Protein AF-A0A967L3C3-F1 (afdb_monomer)

pLDDT: mean 88.78, std 14.0, range [48.53, 98.75]

Mean predicted aligned error: 6.78 Å

Foldseek 3Di:
DVVLLVQLLVVLVVCCVPDPAQQAWDADPVGIGHHAEEEFEDDDNSSLSNLLNSVVSHHAYEYEDAAPVCQVSSVVSVHHYDYDPDDNVQQADPVRDGDDHDPVVD

Secondary structure (DSSP, 8-state):
-HHHHHHHHHHHHHHHHH-SS-SS-EEETTEEEPPPEEEEE--SHHHHHHHHHHHHTT-EEEEE-S-TTHHHHHHHTTPEE---S--HHHHB-TTSPBPPPPGGG-

Structure (mmCIF, N/CA/C/O backbone):
data_AF-A0A967L3C3-F1
#
_entry.id   AF-A0A967L3C3-F1
#
loop_
_atom_site.group_PDB
_atom_site.id
_atom_site.type_symbol
_atom_site.label_atom_id
_atom_site.label_alt_id
_atom_site.label_comp_id
_atom_site.label_asym_id
_atom_site.label_entity_id
_atom_site.label_seq_id
_atom_site.pdbx_PDB_ins_code
_atom_site.Cartn_x
_atom_site.Cartn_y
_atom_site.Cartn_z
_atom_site.occupancy
_atom_site.B_iso_or_equiv
_atom_site.auth_seq_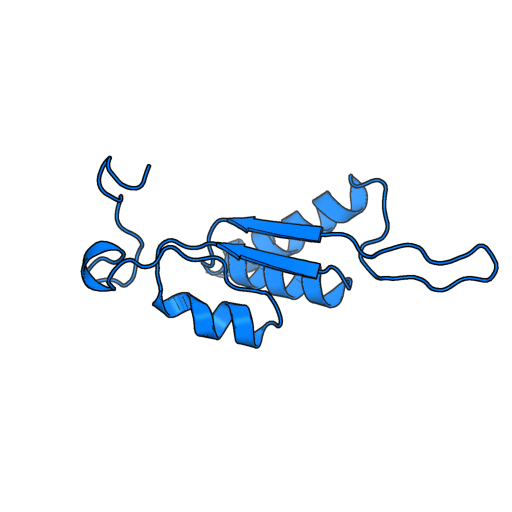id
_atom_site.auth_comp_id
_atom_site.auth_asym_id
_atom_site.auth_atom_id
_atom_site.pdbx_PDB_model_num
ATOM 1 N N . SER A 1 1 ? -0.003 -9.440 15.939 1.00 72.81 1 SER A N 1
ATOM 2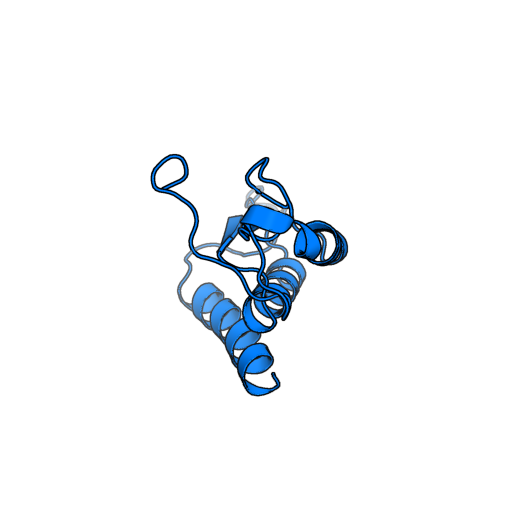 C CA . SER A 1 1 ? 0.426 -8.302 15.093 1.00 72.81 1 SER A CA 1
ATOM 3 C C . SER A 1 1 ? 1.571 -8.665 14.144 1.00 72.81 1 SER A C 1
ATOM 5 O O . SER A 1 1 ? 1.446 -8.375 12.965 1.00 72.81 1 SER A O 1
ATOM 7 N N . SER A 1 2 ? 2.639 -9.343 14.586 1.00 88.75 2 SER A N 1
ATOM 8 C CA . SER A 1 2 ? 3.802 -9.724 13.749 1.00 88.75 2 SER A CA 1
ATOM 9 C C . SER A 1 2 ? 3.454 -10.421 12.421 1.00 88.75 2 SER A C 1
ATOM 11 O O . SER A 1 2 ? 3.928 -10.014 11.362 1.00 88.75 2 SER A O 1
ATOM 13 N N . MET A 1 3 ? 2.574 -11.426 12.451 1.00 97.75 3 MET A N 1
ATOM 14 C CA . MET A 1 3 ? 2.145 -12.138 11.237 1.00 97.75 3 MET A CA 1
ATOM 15 C C . MET A 1 3 ? 1.330 -11.258 10.283 1.00 97.75 3 MET A C 1
ATOM 17 O O . MET A 1 3 ? 1.427 -11.424 9.071 1.00 97.75 3 MET A O 1
ATOM 21 N N . ALA A 1 4 ? 0.574 -10.289 10.809 1.00 97.50 4 ALA A N 1
ATOM 22 C CA . ALA A 1 4 ? -0.193 -9.349 9.995 1.00 97.50 4 ALA A CA 1
ATOM 23 C C . ALA A 1 4 ? 0.742 -8.426 9.198 1.00 97.50 4 ALA A C 1
ATOM 25 O O . ALA A 1 4 ? 0.521 -8.203 8.011 1.00 97.50 4 ALA A O 1
ATOM 26 N N . THR A 1 5 ? 1.836 -7.967 9.813 1.00 97.56 5 THR A N 1
ATOM 27 C CA . THR A 1 5 ? 2.892 -7.220 9.115 1.00 97.56 5 THR A CA 1
ATOM 28 C C . THR A 1 5 ? 3.491 -8.054 7.976 1.00 97.56 5 THR A C 1
ATOM 30 O O . THR A 1 5 ? 3.583 -7.586 6.842 1.00 97.56 5 THR A O 1
ATOM 33 N N . VAL A 1 6 ? 3.850 -9.317 8.232 1.00 98.25 6 VAL A N 1
ATOM 34 C CA . VAL A 1 6 ? 4.392 -10.202 7.183 1.00 98.25 6 VAL A CA 1
ATOM 35 C C . VAL A 1 6 ? 3.382 -10.396 6.049 1.00 98.25 6 VAL A C 1
ATOM 37 O O . VAL A 1 6 ? 3.754 -10.295 4.879 1.00 98.25 6 VAL A O 1
ATOM 40 N N . ALA A 1 7 ? 2.109 -10.617 6.383 1.00 98.38 7 ALA A N 1
ATOM 41 C CA . AL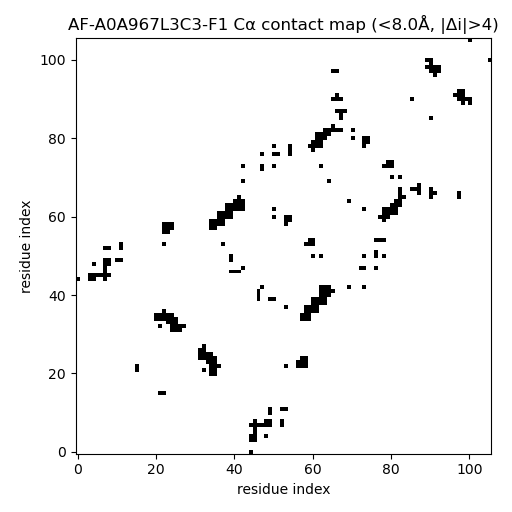A A 1 7 ? 1.040 -10.797 5.408 1.00 98.38 7 ALA A CA 1
ATOM 42 C C . ALA A 1 7 ? 0.853 -9.557 4.521 1.00 98.38 7 ALA A C 1
ATOM 44 O O . ALA A 1 7 ? 0.845 -9.690 3.300 1.00 98.38 7 ALA A O 1
ATOM 45 N N . GLY A 1 8 ? 0.787 -8.356 5.108 1.00 98.50 8 GLY A N 1
ATOM 46 C CA . GLY A 1 8 ? 0.644 -7.101 4.363 1.00 98.50 8 GLY A CA 1
ATOM 47 C C . GLY A 1 8 ? 1.798 -6.850 3.391 1.00 98.50 8 GLY A C 1
ATOM 48 O O . GLY A 1 8 ? 1.579 -6.533 2.223 1.00 98.50 8 GLY A O 1
ATOM 49 N N . TYR A 1 9 ? 3.035 -7.076 3.841 1.00 98.69 9 TYR A N 1
ATOM 50 C CA . TYR A 1 9 ? 4.217 -6.988 2.979 1.00 98.69 9 TYR A CA 1
ATOM 51 C C . TYR A 1 9 ? 4.170 -8.012 1.837 1.00 98.69 9 TYR A C 1
ATOM 53 O O . TYR A 1 9 ? 4.340 -7.665 0.665 1.00 98.69 9 TYR A O 1
ATOM 61 N N . LYS A 1 10 ? 3.912 -9.285 2.163 1.00 98.62 10 LYS A N 1
ATOM 62 C CA . LYS A 1 10 ? 3.920 -10.368 1.176 1.00 98.62 10 LYS A CA 1
ATOM 63 C C . LYS A 1 10 ? 2.794 -10.222 0.153 1.00 98.62 10 LYS A C 1
ATOM 65 O O . LYS A 1 10 ? 3.029 -10.517 -1.016 1.00 98.62 10 LYS A O 1
ATOM 70 N N . ALA A 1 11 ? 1.621 -9.738 0.562 1.00 98.56 11 ALA A N 1
ATOM 71 C CA . ALA A 1 11 ? 0.489 -9.487 -0.326 1.00 98.56 11 ALA A CA 1
ATOM 72 C C . ALA A 1 11 ? 0.868 -8.533 -1.468 1.00 98.56 11 ALA A C 1
ATOM 74 O O . ALA A 1 11 ? 0.609 -8.832 -2.632 1.00 98.56 11 ALA A O 1
ATOM 75 N N . VAL A 1 12 ? 1.567 -7.437 -1.157 1.00 98.62 12 VAL A N 1
ATOM 76 C CA . VAL A 1 12 ? 2.012 -6.472 -2.173 1.00 98.62 12 VAL A CA 1
ATOM 77 C C . VAL A 1 12 ? 3.048 -7.075 -3.117 1.00 98.62 12 VAL A C 1
ATOM 79 O O . VAL A 1 12 ? 2.984 -6.833 -4.318 1.00 98.62 12 VAL A O 1
ATOM 82 N N . LEU A 1 13 ? 3.977 -7.895 -2.618 1.00 98.38 13 LEU A N 1
ATOM 83 C CA . LEU A 1 13 ? 4.948 -8.568 -3.486 1.00 98.38 13 LEU A CA 1
ATOM 84 C C . LEU A 1 13 ? 4.292 -9.572 -4.436 1.00 98.38 13 LEU A C 1
ATOM 86 O O . LEU A 1 13 ? 4.688 -9.675 -5.595 1.00 98.38 13 LEU A O 1
ATOM 90 N N . LEU A 1 14 ? 3.298 -10.320 -3.953 1.00 98.50 14 LEU A N 1
ATOM 91 C CA . LEU A 1 14 ? 2.529 -11.230 -4.799 1.00 98.50 14 LEU A CA 1
ATOM 92 C C . LEU A 1 14 ? 1.748 -10.451 -5.860 1.00 98.50 14 LEU A C 1
ATOM 94 O O . LEU A 1 14 ? 1.773 -10.837 -7.027 1.00 98.50 14 LEU A O 1
ATOM 98 N N . ALA A 1 15 ? 1.137 -9.324 -5.480 1.00 98.06 15 ALA A N 1
ATOM 99 C CA . ALA A 1 15 ? 0.480 -8.427 -6.422 1.00 98.06 15 ALA A CA 1
ATOM 100 C C . ALA A 1 15 ? 1.467 -7.894 -7.470 1.00 98.06 15 ALA A C 1
ATOM 102 O O . ALA A 1 15 ? 1.170 -7.953 -8.656 1.00 98.06 15 ALA A O 1
ATOM 103 N N . ALA A 1 16 ? 2.662 -7.455 -7.068 1.00 97.25 16 ALA A N 1
ATOM 104 C CA . ALA A 1 16 ? 3.693 -6.977 -7.990 1.00 97.25 16 ALA A CA 1
ATOM 105 C C . ALA A 1 16 ? 4.172 -8.055 -8.972 1.00 97.25 16 ALA A C 1
ATOM 107 O O . ALA A 1 16 ? 4.467 -7.740 -10.119 1.00 97.25 16 ALA A O 1
ATOM 108 N N . ASN A 1 17 ? 4.213 -9.320 -8.547 1.00 97.31 17 ASN A N 1
ATOM 109 C CA . ASN A 1 17 ? 4.584 -10.435 -9.417 1.00 97.31 17 ASN A CA 1
ATOM 110 C C . ASN A 1 17 ? 3.463 -10.839 -10.392 1.00 97.31 17 ASN A C 1
ATOM 112 O O . ASN A 1 17 ? 3.744 -11.338 -11.476 1.00 97.31 17 ASN A O 1
ATOM 116 N N . ALA A 1 18 ? 2.199 -10.663 -10.000 1.00 97.62 18 ALA A N 1
ATOM 117 C CA . ALA A 1 18 ? 1.041 -11.018 -10.823 1.00 97.62 18 ALA A CA 1
ATOM 118 C C . ALA A 1 18 ? 0.557 -9.868 -11.727 1.00 97.62 18 ALA A C 1
ATOM 120 O O . ALA A 1 18 ? -0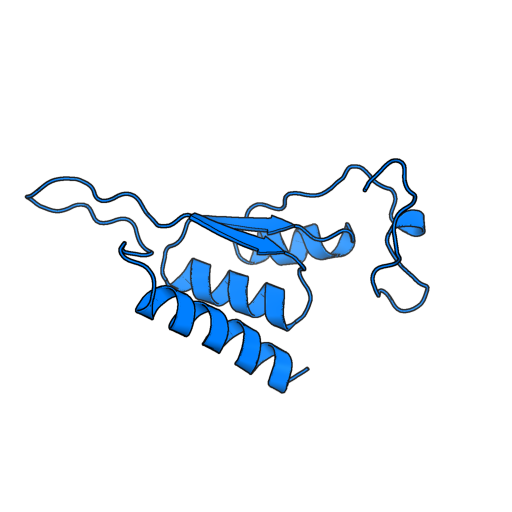.129 -10.102 -12.721 1.00 97.62 18 ALA A O 1
ATOM 121 N N . PHE A 1 19 ? 0.869 -8.619 -11.378 1.00 95.94 19 PHE A N 1
ATOM 122 C CA . PHE A 1 19 ? 0.403 -7.439 -12.092 1.00 95.94 19 PHE A CA 1
ATOM 123 C C . PHE A 1 19 ? 1.271 -7.136 -13.319 1.00 95.94 19 PHE A C 1
ATOM 125 O O . PHE A 1 19 ? 2.492 -7.226 -13.286 1.00 95.94 19 PHE A O 1
ATOM 132 N N . HIS A 1 20 ? 0.633 -6.735 -14.416 1.00 93.06 20 HIS A N 1
ATOM 133 C CA . HIS A 1 20 ? 1.274 -6.583 -15.729 1.00 93.06 20 HIS A CA 1
ATOM 134 C C . HIS A 1 20 ? 1.863 -5.183 -15.981 1.00 93.06 20 HIS A C 1
ATOM 136 O O . HIS A 1 20 ? 2.259 -4.872 -17.104 1.00 93.06 20 HIS A O 1
ATOM 142 N N . LYS A 1 21 ? 1.883 -4.308 -14.970 1.00 92.50 21 LYS A N 1
ATOM 143 C CA . LYS A 1 21 ? 2.459 -2.958 -15.058 1.00 92.50 21 LYS A CA 1
ATOM 144 C C . LYS A 1 21 ? 3.435 -2.721 -13.918 1.00 92.50 21 LYS A C 1
ATOM 146 O O . LYS A 1 21 ? 3.338 -3.330 -12.855 1.00 92.50 21 LYS A O 1
ATOM 151 N N . PHE A 1 22 ? 4.338 -1.773 -14.134 1.00 95.94 22 PHE A N 1
ATOM 152 C CA . PHE A 1 22 ? 5.232 -1.292 -13.094 1.00 95.94 22 PHE A CA 1
ATOM 153 C C . PHE A 1 22 ? 4.462 -0.538 -12.007 1.00 95.94 22 PHE A C 1
ATOM 155 O O . PHE A 1 22 ? 3.493 0.169 -12.278 1.00 95.94 22 PHE A O 1
ATOM 162 N N . PHE A 1 23 ? 4.914 -0.696 -10.766 1.00 97.88 23 PHE A N 1
ATOM 163 C CA . PHE A 1 23 ? 4.408 0.077 -9.638 1.00 97.88 23 PHE A CA 1
ATOM 164 C C . PHE A 1 23 ? 4.831 1.549 -9.699 1.00 97.88 23 PHE A C 1
ATOM 166 O O . PHE A 1 23 ? 3.943 2.396 -9.587 1.00 97.88 23 PHE A O 1
ATOM 173 N N . PRO A 1 24 ? 6.120 1.883 -9.907 1.00 98.06 24 PRO A N 1
ATOM 174 C CA . PRO A 1 24 ? 6.539 3.272 -9.989 1.00 98.06 24 PRO A CA 1
ATOM 175 C C . PRO A 1 24 ? 6.223 3.873 -11.358 1.00 98.06 24 PRO A C 1
ATOM 177 O O . PRO A 1 24 ? 6.048 3.172 -12.356 1.00 98.06 24 PRO A O 1
ATOM 180 N N . MET A 1 25 ? 6.222 5.202 -11.404 1.00 97.06 25 MET A N 1
ATOM 181 C CA . MET A 1 25 ? 6.286 5.930 -12.664 1.00 97.06 25 MET A CA 1
ATOM 182 C C . MET A 1 25 ? 7.675 5.754 -13.280 1.00 97.06 25 MET A C 1
ATOM 184 O O . MET A 1 25 ? 8.682 5.953 -12.601 1.00 97.06 25 MET A O 1
ATOM 188 N N . PHE A 1 26 ? 7.725 5.466 -14.578 1.00 96.00 26 PHE A N 1
ATOM 189 C CA . PHE A 1 26 ? 8.966 5.508 -15.344 1.00 96.00 26 PHE A CA 1
ATOM 190 C C . PHE A 1 26 ? 8.867 6.533 -16.465 1.00 96.00 26 PHE A C 1
ATOM 192 O O . PHE A 1 26 ? 7.942 6.504 -17.274 1.00 96.00 26 PHE A O 1
ATOM 199 N N . MET A 1 27 ? 9.856 7.419 -16.536 1.00 96.56 27 MET A N 1
ATOM 200 C CA . MET A 1 27 ? 10.094 8.266 -17.700 1.00 96.56 27 MET A CA 1
ATOM 201 C C . MET A 1 27 ? 11.264 7.664 -18.468 1.00 96.56 27 MET A C 1
ATOM 203 O O . MET A 1 27 ? 12.382 7.605 -17.960 1.00 96.56 27 MET A O 1
ATOM 207 N N . THR A 1 28 ? 10.991 7.160 -19.668 1.00 95.00 28 THR A N 1
ATOM 208 C CA . THR A 1 28 ? 11.982 6.479 -20.510 1.00 95.00 28 THR A CA 1
ATOM 209 C C . THR A 1 28 ? 12.077 7.155 -21.873 1.00 95.00 28 THR A C 1
ATOM 211 O O . THR A 1 28 ? 11.212 7.952 -22.238 1.00 95.00 28 TH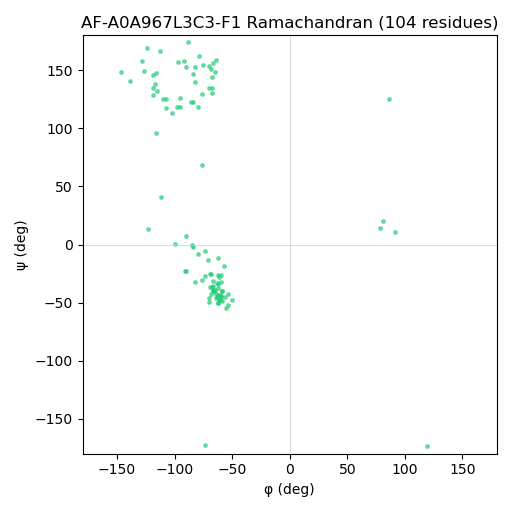R A O 1
ATOM 214 N N . ALA A 1 29 ? 13.084 6.788 -22.668 1.00 96.56 29 ALA A N 1
ATOM 215 C CA . ALA A 1 29 ? 13.189 7.237 -24.058 1.00 96.56 29 ALA A CA 1
ATOM 216 C C . ALA A 1 29 ? 11.985 6.809 -24.926 1.00 96.56 29 ALA A C 1
ATOM 218 O O . ALA A 1 29 ? 11.663 7.486 -25.895 1.00 96.56 29 ALA A O 1
ATOM 219 N N . ALA A 1 30 ? 11.302 5.716 -24.566 1.00 94.12 30 ALA A N 1
ATOM 220 C CA . ALA A 1 30 ? 10.120 5.218 -25.271 1.00 94.12 30 ALA A CA 1
ATOM 221 C C . ALA A 1 30 ? 8.806 5.890 -24.817 1.00 94.12 30 ALA A C 1
ATOM 223 O O . ALA A 1 30 ? 7.739 5.556 -25.327 1.00 94.12 30 ALA A O 1
ATOM 224 N N . GLY A 1 31 ? 8.872 6.820 -23.859 1.00 95.31 31 GLY A N 1
ATOM 225 C CA . GLY A 1 31 ? 7.720 7.520 -23.298 1.00 95.31 31 GLY A CA 1
ATOM 226 C C . GLY A 1 31 ? 7.546 7.300 -21.795 1.00 95.31 31 GLY A C 1
ATOM 227 O O . GLY A 1 31 ? 8.393 6.709 -21.111 1.00 95.31 31 GLY A O 1
ATOM 228 N N . THR A 1 32 ? 6.431 7.814 -21.278 1.00 96.25 32 THR A N 1
ATOM 229 C CA . THR A 1 32 ? 6.080 7.758 -19.856 1.00 96.25 32 THR A CA 1
ATOM 230 C C . THR A 1 32 ? 5.168 6.573 -19.570 1.00 96.25 32 THR A C 1
ATOM 232 O O . THR A 1 32 ? 4.096 6.443 -20.157 1.00 96.25 32 THR A O 1
ATOM 235 N N . ILE A 1 33 ? 5.571 5.740 -18.614 1.00 95.62 33 ILE A N 1
ATOM 236 C CA . ILE A 1 33 ? 4.742 4.676 -18.056 1.00 95.62 33 ILE A CA 1
ATOM 237 C C . ILE A 1 33 ? 4.127 5.208 -16.755 1.00 95.62 33 ILE A C 1
ATOM 239 O O . ILE A 1 33 ? 4.877 5.554 -15.834 1.00 95.62 33 ILE A O 1
ATOM 243 N N . PRO A 1 34 ? 2.788 5.302 -16.655 1.00 95.88 34 PRO A N 1
ATOM 244 C CA . PRO A 1 34 ? 2.138 5.771 -15.439 1.00 95.88 34 PRO A CA 1
ATOM 245 C C . PRO A 1 34 ? 2.315 4.759 -14.293 1.00 95.88 34 PRO A C 1
ATOM 247 O O . PRO A 1 34 ? 2.395 3.555 -14.554 1.00 95.88 34 PRO A O 1
ATOM 250 N N . PRO A 1 35 ? 2.332 5.223 -13.030 1.00 97.38 35 PRO A N 1
ATOM 251 C CA . PRO A 1 35 ? 2.445 4.344 -11.872 1.00 97.38 35 PRO A CA 1
ATOM 252 C C . PRO A 1 35 ? 1.199 3.465 -11.711 1.00 97.38 35 PRO A C 1
ATOM 254 O O . PRO A 1 35 ? 0.093 3.830 -12.130 1.00 97.38 35 PRO A O 1
ATOM 257 N N . ALA A 1 36 ? 1.356 2.330 -11.033 1.00 97.88 36 ALA A N 1
ATOM 258 C CA . ALA A 1 36 ? 0.218 1.529 -10.602 1.00 97.88 36 ALA A CA 1
ATOM 259 C C . ALA A 1 36 ? -0.634 2.300 -9.582 1.00 97.88 36 ALA A C 1
ATOM 261 O O . ALA A 1 36 ? -0.123 3.089 -8.782 1.00 97.88 36 ALA A O 1
ATOM 262 N N . ARG A 1 37 ? -1.941 2.030 -9.589 1.00 97.44 37 ARG A N 1
ATOM 263 C CA . ARG A 1 37 ? -2.881 2.502 -8.568 1.00 97.44 37 ARG A CA 1
ATOM 264 C C . ARG A 1 37 ? -3.287 1.320 -7.699 1.00 97.44 37 ARG A C 1
ATOM 266 O O . ARG A 1 37 ? -3.755 0.319 -8.234 1.00 97.44 37 ARG A O 1
ATOM 273 N N . ALA A 1 38 ? -3.111 1.438 -6.390 1.00 97.44 38 ALA A N 1
ATOM 274 C CA . ALA A 1 38 ? -3.497 0.416 -5.426 1.00 97.44 38 ALA A CA 1
ATOM 275 C C . ALA A 1 38 ? -4.544 0.973 -4.460 1.00 97.44 38 ALA A C 1
ATOM 277 O O . ALA A 1 38 ? -4.379 2.076 -3.941 1.00 97.44 38 ALA A O 1
ATOM 278 N N . LEU A 1 39 ? -5.595 0.194 -4.213 1.00 97.44 39 LEU A N 1
ATOM 279 C CA . LEU A 1 39 ? -6.590 0.455 -3.179 1.00 97.44 39 LEU A CA 1
ATOM 280 C C . LEU A 1 39 ? -6.422 -0.590 -2.074 1.00 97.44 39 LEU A C 1
ATOM 282 O O . LEU A 1 39 ? -6.439 -1.788 -2.356 1.00 97.44 39 LEU A O 1
ATOM 286 N N . VAL A 1 40 ? -6.252 -0.141 -0.834 1.00 97.81 40 VAL A N 1
ATOM 287 C CA . VAL A 1 40 ? -6.180 -1.010 0.347 1.00 97.81 40 VAL A CA 1
ATOM 288 C C . VAL A 1 40 ? -7.466 -0.860 1.150 1.00 97.81 40 VAL A C 1
ATOM 290 O O . VAL A 1 40 ? -7.773 0.227 1.629 1.00 97.81 40 VAL A O 1
ATOM 293 N N . LEU A 1 41 ? -8.221 -1.949 1.287 1.00 96.19 41 LEU A N 1
ATOM 294 C CA . LEU A 1 41 ? -9.441 -1.996 2.091 1.00 96.19 41 LEU A CA 1
ATOM 295 C C . LEU A 1 41 ? -9.102 -2.535 3.487 1.00 96.19 41 LEU A C 1
ATOM 297 O O . LEU A 1 41 ? -8.634 -3.666 3.622 1.00 96.19 41 LEU A O 1
ATOM 301 N N . GLY A 1 42 ? -9.324 -1.713 4.506 1.00 94.19 42 GLY A N 1
ATOM 302 C CA . GLY A 1 42 ? -8.907 -1.929 5.886 1.00 94.19 42 GLY A CA 1
ATOM 303 C C . GLY A 1 42 ? -7.480 -1.436 6.155 1.00 94.19 42 GLY A C 1
ATOM 304 O O . GLY A 1 42 ? -6.515 -1.875 5.531 1.00 94.19 42 GLY A O 1
ATOM 305 N N . ALA A 1 43 ? -7.328 -0.574 7.157 1.00 95.25 43 ALA A N 1
ATOM 306 C CA . ALA A 1 43 ? -6.077 0.020 7.627 1.00 95.25 43 ALA A CA 1
ATOM 307 C C . ALA A 1 43 ? -5.690 -0.494 9.031 1.00 95.25 43 ALA A C 1
ATOM 309 O O . ALA A 1 43 ? -5.210 0.239 9.891 1.00 95.25 43 ALA A O 1
ATOM 310 N N . GLY A 1 44 ? -5.878 -1.795 9.274 1.00 94.31 44 GLY A N 1
ATOM 311 C CA . GLY A 1 44 ? -5.242 -2.498 10.396 1.00 94.31 44 GLY A CA 1
ATOM 312 C C . GLY A 1 44 ? -3.742 -2.739 10.156 1.00 94.31 44 GLY A C 1
ATOM 313 O O . GLY A 1 44 ? -3.181 -2.309 9.152 1.00 94.31 44 GLY A O 1
ATOM 314 N N . VAL A 1 45 ? -3.072 -3.504 11.028 1.00 97.06 45 VAL A N 1
ATOM 315 C CA . VAL A 1 45 ? -1.610 -3.755 10.939 1.00 97.06 45 VAL A CA 1
ATOM 316 C C . VAL A 1 45 ? -1.170 -4.290 9.565 1.00 97.06 45 VAL A C 1
ATOM 318 O O . VAL A 1 45 ? -0.157 -3.847 9.025 1.00 97.06 45 VAL A O 1
ATOM 321 N N . ALA A 1 46 ? -1.929 -5.224 8.980 1.00 98.12 46 ALA A N 1
ATOM 322 C CA . ALA A 1 46 ? -1.640 -5.740 7.640 1.00 98.12 46 ALA A CA 1
ATOM 323 C C . ALA A 1 46 ? -1.864 -4.682 6.550 1.00 98.12 46 ALA A C 1
ATOM 325 O O . ALA A 1 46 ? -1.029 -4.539 5.660 1.00 98.12 46 ALA A O 1
ATOM 326 N N . GLY A 1 47 ? -2.959 -3.923 6.646 1.00 98.00 47 GLY A N 1
ATOM 327 C CA . GLY A 1 47 ? -3.309 -2.862 5.704 1.00 98.00 47 GLY A CA 1
ATOM 328 C C . GLY A 1 47 ? -2.271 -1.746 5.678 1.00 98.00 47 GLY A C 1
ATOM 329 O O . GLY A 1 47 ? -1.731 -1.438 4.621 1.00 98.00 47 GLY A O 1
ATOM 330 N N . LEU A 1 48 ? -1.892 -1.216 6.844 1.00 98.06 48 LEU A N 1
ATOM 331 C CA . LEU A 1 48 ? -0.846 -0.193 6.961 1.00 98.06 48 LEU A CA 1
ATOM 332 C C . LEU A 1 48 ? 0.493 -0.678 6.397 1.00 98.06 48 LEU A C 1
ATOM 334 O O . LEU A 1 48 ? 1.175 0.056 5.681 1.00 98.06 48 LEU A O 1
ATOM 338 N N . GLN A 1 49 ? 0.854 -1.941 6.640 1.00 98.56 49 GLN A N 1
ATOM 339 C CA . GLN A 1 49 ? 2.077 -2.494 6.067 1.00 98.56 49 GLN A CA 1
ATOM 340 C C . GLN A 1 49 ? 1.990 -2.683 4.544 1.00 98.56 49 GLN A C 1
ATOM 342 O O . GLN A 1 49 ? 2.982 -2.459 3.839 1.00 98.56 49 GLN A O 1
ATOM 347 N N . ALA A 1 50 ? 0.825 -3.069 4.018 1.00 98.75 50 ALA A N 1
ATOM 348 C CA . ALA A 1 50 ? 0.581 -3.127 2.580 1.00 98.75 50 ALA A CA 1
ATOM 349 C C . ALA A 1 50 ? 0.680 -1.730 1.945 1.00 98.75 50 ALA A C 1
ATOM 351 O O . ALA A 1 50 ? 1.385 -1.562 0.950 1.00 98.75 50 ALA A O 1
ATOM 352 N N . ILE A 1 51 ? 0.080 -0.709 2.567 1.00 98.62 51 ILE A N 1
ATOM 353 C CA . ILE A 1 51 ? 0.182 0.692 2.138 1.00 98.62 51 ILE A CA 1
ATOM 354 C C . ILE A 1 51 ? 1.651 1.110 2.059 1.00 98.62 51 ILE A C 1
ATOM 356 O O . ILE A 1 51 ? 2.121 1.521 0.997 1.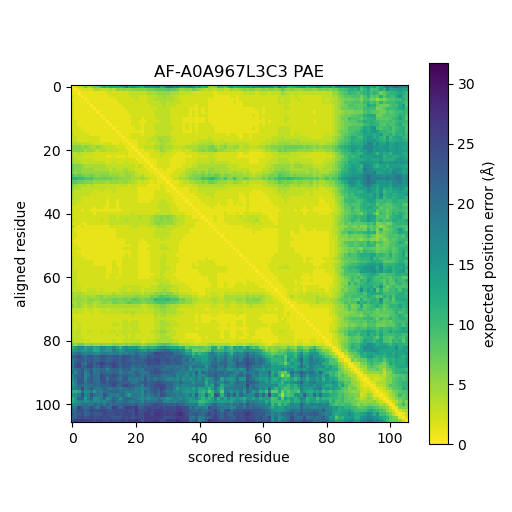00 98.62 51 ILE A O 1
ATOM 360 N N . ALA A 1 52 ? 2.404 0.929 3.146 1.00 98.50 52 ALA A N 1
ATOM 361 C CA . ALA A 1 52 ? 3.815 1.298 3.202 1.00 98.50 52 ALA A CA 1
ATOM 362 C C . ALA A 1 52 ? 4.649 0.581 2.125 1.00 98.50 52 ALA A C 1
ATOM 364 O O . ALA A 1 52 ? 5.525 1.180 1.500 1.00 98.50 52 ALA A O 1
ATOM 365 N N . THR A 1 53 ? 4.378 -0.703 1.880 1.00 98.75 53 THR A N 1
ATOM 366 C CA . THR A 1 53 ? 5.104 -1.498 0.879 1.00 98.75 53 THR A CA 1
ATOM 367 C C . THR A 1 53 ? 4.771 -1.045 -0.544 1.00 98.75 53 THR A C 1
ATOM 369 O O . THR A 1 53 ? 5.684 -0.818 -1.334 1.00 98.75 53 THR A O 1
ATOM 372 N N . ALA A 1 54 ? 3.493 -0.838 -0.868 1.00 98.50 54 ALA A N 1
ATOM 373 C CA . ALA A 1 54 ? 3.071 -0.372 -2.190 1.00 98.50 54 ALA A CA 1
ATOM 374 C C . ALA A 1 54 ? 3.586 1.047 -2.489 1.00 98.50 54 ALA A C 1
ATOM 376 O O . ALA A 1 54 ? 4.062 1.309 -3.596 1.00 98.50 54 ALA A O 1
ATOM 377 N N . LYS A 1 55 ? 3.585 1.936 -1.486 1.00 98.31 55 LYS A N 1
ATOM 378 C CA . LYS A 1 55 ? 4.177 3.278 -1.578 1.00 98.31 55 LYS A CA 1
ATOM 379 C C . LYS A 1 55 ? 5.680 3.237 -1.840 1.00 98.31 55 LYS A C 1
ATOM 381 O O . LYS A 1 55 ? 6.150 3.971 -2.703 1.00 98.31 55 LYS A O 1
ATOM 386 N N . ARG A 1 56 ? 6.431 2.362 -1.157 1.00 98.44 56 ARG A N 1
ATOM 387 C CA . ARG A 1 56 ? 7.877 2.170 -1.401 1.00 98.44 56 ARG A CA 1
ATOM 388 C C . ARG A 1 56 ? 8.175 1.645 -2.803 1.00 98.44 56 ARG A C 1
ATOM 390 O O . ARG A 1 56 ? 9.189 2.016 -3.379 1.00 98.44 56 ARG A O 1
ATOM 397 N N . LEU A 1 57 ? 7.289 0.820 -3.358 1.00 98.06 57 LEU A N 1
ATOM 398 C CA . LEU A 1 57 ? 7.376 0.387 -4.754 1.00 98.06 57 LEU A CA 1
ATOM 399 C C . LEU A 1 57 ? 6.988 1.491 -5.754 1.00 98.06 57 LEU A C 1
ATOM 401 O O . LEU A 1 57 ? 7.141 1.289 -6.951 1.00 98.06 57 LEU A O 1
ATOM 405 N N . GLY A 1 58 ? 6.509 2.652 -5.297 1.00 98.00 58 GLY A N 1
ATOM 406 C CA . GLY A 1 58 ? 6.204 3.813 -6.136 1.00 98.00 58 GLY A CA 1
ATOM 407 C C . GLY A 1 58 ? 4.770 3.879 -6.662 1.00 98.00 58 GLY A C 1
ATOM 408 O O . GLY A 1 58 ? 4.483 4.725 -7.508 1.00 98.00 58 GLY A O 1
ATOM 409 N N . ALA A 1 59 ? 3.867 3.032 -6.161 1.00 98.44 59 ALA A N 1
ATOM 410 C CA . ALA A 1 59 ? 2.458 3.103 -6.530 1.00 98.44 59 ALA A CA 1
ATOM 411 C C . ALA A 1 59 ? 1.773 4.353 -5.951 1.00 98.44 59 ALA A C 1
ATOM 413 O O . ALA A 1 59 ? 2.124 4.869 -4.882 1.00 98.44 59 ALA A O 1
ATOM 414 N N . VAL A 1 60 ? 0.722 4.800 -6.635 1.00 98.25 60 VAL A N 1
ATOM 415 C CA . VAL A 1 60 ? -0.278 5.705 -6.062 1.00 98.25 60 VAL A CA 1
ATOM 416 C C . VAL A 1 60 ? -1.218 4.854 -5.220 1.00 98.25 60 VAL A C 1
ATOM 418 O O . VAL A 1 60 ? -1.855 3.941 -5.741 1.00 98.25 60 VAL A O 1
ATOM 421 N N . VAL A 1 61 ? -1.277 5.127 -3.920 1.00 98.50 61 VAL A N 1
ATOM 422 C CA . VAL A 1 61 ? -2.030 4.301 -2.975 1.00 98.50 61 VAL A CA 1
ATOM 423 C C . VAL A 1 61 ? -3.170 5.103 -2.380 1.00 98.50 61 VAL A C 1
ATOM 425 O O . VAL A 1 61 ? -2.988 6.233 -1.923 1.00 98.50 61 VAL A O 1
ATOM 428 N N . GLU A 1 62 ? -4.335 4.484 -2.379 1.00 98.06 62 GLU A N 1
ATOM 429 C CA . GLU A 1 62 ? -5.535 4.935 -1.697 1.00 98.06 62 GLU A CA 1
ATOM 430 C C . GLU A 1 62 ? -5.903 3.866 -0.671 1.00 98.06 62 GLU A C 1
ATOM 432 O O . GLU A 1 62 ? -5.655 2.677 -0.895 1.00 98.06 62 GLU A O 1
ATOM 437 N N . ALA A 1 63 ? -6.452 4.266 0.466 1.00 97.44 63 ALA A N 1
ATOM 438 C CA . ALA A 1 63 ? -6.883 3.319 1.479 1.00 97.44 63 ALA A CA 1
ATOM 439 C C . ALA A 1 63 ? -8.220 3.725 2.075 1.00 97.44 63 ALA A C 1
ATOM 441 O O . ALA A 1 63 ? -8.462 4.905 2.309 1.00 97.44 63 ALA A O 1
ATOM 442 N N . PHE A 1 64 ? -9.053 2.726 2.325 1.00 95.06 64 PHE A N 1
ATOM 443 C CA . PHE A 1 64 ? -10.349 2.862 2.965 1.00 95.06 64 PHE A CA 1
ATOM 444 C C . PHE A 1 64 ? -10.342 2.087 4.275 1.00 95.06 64 PHE A C 1
ATOM 446 O O . PHE A 1 64 ? -9.842 0.967 4.332 1.00 95.06 64 PHE A O 1
ATOM 453 N N . ASP A 1 65 ? -10.920 2.660 5.316 1.00 92.69 65 ASP A N 1
ATOM 454 C CA . ASP A 1 65 ? -11.278 1.972 6.553 1.00 92.69 65 ASP A CA 1
ATOM 455 C C . ASP A 1 65 ? -12.550 2.651 7.068 1.00 92.69 65 ASP A C 1
ATOM 457 O O . ASP A 1 65 ? -12.749 3.846 6.837 1.00 92.69 65 ASP A O 1
ATOM 461 N N . THR A 1 66 ? -13.420 1.898 7.737 1.00 87.62 66 THR A N 1
ATOM 462 C CA . THR A 1 66 ? -14.632 2.466 8.342 1.00 87.62 66 THR A CA 1
ATOM 463 C C . THR A 1 66 ? -14.286 3.385 9.507 1.00 87.62 66 THR A C 1
ATOM 465 O O . THR A 1 66 ? -15.037 4.301 9.822 1.00 87.62 66 THR A O 1
ATOM 468 N N . ARG A 1 67 ? -13.127 3.159 10.130 1.00 84.62 67 ARG A N 1
ATOM 469 C CA . ARG A 1 67 ? -12.660 3.873 11.310 1.00 84.62 67 ARG A CA 1
ATOM 470 C C . ARG A 1 67 ? -11.980 5.188 10.938 1.00 84.62 67 ARG A C 1
ATOM 472 O O . ARG A 1 67 ? -10.963 5.164 10.241 1.00 84.62 67 ARG A O 1
ATOM 479 N N . PRO A 1 68 ? -12.447 6.339 11.442 1.00 83.00 68 PRO A N 1
ATOM 480 C CA . PRO A 1 68 ? -11.818 7.623 11.140 1.00 83.00 68 PRO A CA 1
ATOM 481 C C . PRO A 1 68 ? -10.425 7.786 11.780 1.00 83.00 68 PRO A C 1
ATOM 483 O O . PRO A 1 68 ? -9.589 8.495 11.218 1.00 83.00 68 PRO A O 1
ATOM 486 N N . VAL A 1 69 ? -10.115 7.098 12.891 1.00 85.88 69 VAL A N 1
ATOM 487 C CA . VAL A 1 69 ? -8.827 7.240 13.612 1.00 85.88 69 VAL A CA 1
ATOM 488 C C . VAL A 1 69 ? -7.604 6.855 12.782 1.00 85.88 69 VAL A C 1
ATOM 490 O O . VAL A 1 69 ? -6.503 7.366 12.984 1.00 85.88 69 VAL A O 1
ATOM 493 N N . VAL A 1 70 ? -7.774 5.945 11.824 1.00 90.38 70 VAL A N 1
ATOM 494 C CA . VAL A 1 70 ? -6.664 5.452 10.998 1.00 90.38 70 VAL A CA 1
ATOM 495 C C . VAL A 1 70 ? -6.291 6.419 9.877 1.00 90.38 70 VAL A C 1
ATOM 497 O O . VAL A 1 70 ? -5.273 6.211 9.218 1.00 90.38 70 VAL A O 1
ATOM 500 N N . LYS A 1 71 ? -7.074 7.485 9.662 1.00 93.00 71 LYS A N 1
ATOM 501 C CA . LYS A 1 71 ? -6.834 8.480 8.613 1.00 93.00 71 LYS A CA 1
ATOM 502 C C . LYS A 1 71 ? -5.426 9.064 8.692 1.00 93.00 71 LYS A C 1
ATOM 504 O O . LYS A 1 71 ? -4.690 9.004 7.711 1.00 93.00 71 LYS A O 1
ATOM 509 N N . GLU A 1 72 ? -5.024 9.554 9.865 1.00 95.00 72 GLU A N 1
ATOM 510 C CA . GLU A 1 72 ? -3.694 10.147 10.058 1.00 95.00 72 GLU A CA 1
ATOM 511 C C . GLU A 1 72 ? -2.582 9.115 9.814 1.00 95.00 72 GLU A C 1
ATOM 513 O O . GLU A 1 72 ? -1.563 9.416 9.193 1.00 95.00 72 GLU A O 1
ATOM 518 N N . GLN A 1 73 ? -2.800 7.859 10.219 1.00 96.06 73 GLN A N 1
ATOM 519 C CA . GLN A 1 73 ? -1.843 6.775 9.990 1.00 96.06 73 GLN A CA 1
ATOM 520 C C . GLN A 1 73 ? -1.669 6.494 8.492 1.00 96.06 73 GLN A C 1
ATOM 522 O O . GLN A 1 73 ? -0.540 6.402 8.011 1.00 96.06 73 GLN A O 1
ATOM 527 N N . VAL A 1 74 ? -2.770 6.407 7.742 1.00 97.12 74 VAL A N 1
ATOM 528 C CA . VAL A 1 74 ? -2.765 6.224 6.283 1.00 97.12 74 VAL A CA 1
ATOM 529 C C . VAL A 1 74 ? -2.057 7.386 5.582 1.00 97.12 74 VAL A C 1
ATOM 531 O O . VAL A 1 74 ? -1.187 7.161 4.734 1.00 97.12 74 VAL A O 1
ATOM 534 N N . GLU A 1 75 ? -2.395 8.621 5.949 1.00 96.69 75 GLU A N 1
ATOM 535 C CA . GLU A 1 75 ? -1.835 9.832 5.345 1.00 96.69 75 GLU A CA 1
ATOM 536 C C . GLU A 1 75 ? -0.343 9.991 5.668 1.00 96.69 75 GLU A C 1
ATOM 538 O O . GLU A 1 75 ? 0.438 10.339 4.780 1.00 96.69 75 GLU A O 1
ATOM 543 N N . SER A 1 76 ? 0.096 9.625 6.879 1.00 97.38 76 SER A N 1
ATOM 544 C CA . SER A 1 76 ? 1.517 9.640 7.268 1.00 97.38 76 SER A CA 1
ATOM 545 C C . SER A 1 76 ? 2.386 8.693 6.428 1.00 97.38 76 SER A C 1
ATOM 547 O O . SER A 1 76 ? 3.574 8.941 6.222 1.00 97.38 76 SER A O 1
ATOM 549 N N . LEU A 1 77 ? 1.788 7.627 5.882 1.00 97.56 77 LEU A N 1
ATOM 550 C CA . LEU A 1 77 ? 2.440 6.700 4.954 1.00 97.56 77 LEU A CA 1
ATOM 551 C C . LEU A 1 77 ? 2.407 7.196 3.496 1.00 97.56 77 LEU A C 1
ATOM 553 O O . LEU A 1 77 ? 2.962 6.548 2.605 1.00 97.56 77 LEU A O 1
ATOM 557 N N . GLY A 1 78 ? 1.781 8.346 3.234 1.00 96.25 78 GLY A N 1
ATOM 558 C CA . GLY A 1 78 ? 1.695 8.981 1.922 1.00 96.25 78 GLY A CA 1
ATOM 559 C C . GLY A 1 78 ? 0.605 8.406 1.015 1.00 96.25 78 GLY A C 1
ATOM 560 O O . GLY A 1 78 ? 0.701 8.548 -0.211 1.00 96.25 78 GLY A O 1
ATOM 561 N N . ALA A 1 79 ? -0.388 7.719 1.581 1.00 97.88 79 ALA A N 1
ATOM 562 C CA . ALA A 1 79 ? -1.581 7.274 0.867 1.00 97.88 79 ALA A CA 1
ATOM 563 C C . ALA A 1 79 ? -2.746 8.250 1.070 1.00 97.88 79 ALA A C 1
ATOM 565 O O . ALA A 1 79 ? -2.792 8.990 2.047 1.00 97.88 79 ALA A O 1
ATOM 566 N N . ARG A 1 80 ? -3.699 8.244 0.136 1.00 96.94 80 ARG A N 1
ATOM 567 C CA . ARG A 1 80 ? -4.938 9.022 0.251 1.00 96.94 80 ARG A CA 1
ATOM 568 C C . ARG A 1 80 ? -5.966 8.225 1.046 1.00 96.94 80 ARG A C 1
ATOM 570 O O . ARG A 1 80 ? -6.317 7.124 0.624 1.00 96.94 80 ARG A O 1
ATOM 577 N N . PHE A 1 81 ? -6.466 8.774 2.149 1.00 94.81 81 PHE A N 1
ATOM 578 C CA . PHE A 1 81 ? -7.584 8.169 2.866 1.00 94.81 81 PHE A CA 1
ATOM 579 C C . PHE A 1 81 ? -8.897 8.435 2.119 1.00 94.81 81 PHE A C 1
ATOM 581 O O . PHE A 1 81 ? -9.197 9.566 1.732 1.00 94.81 81 PHE A O 1
ATOM 588 N N . VAL A 1 82 ? -9.658 7.376 1.884 1.00 89.12 82 VAL A N 1
ATOM 589 C CA . VAL A 1 82 ? -11.001 7.395 1.314 1.00 89.12 82 VAL A CA 1
ATOM 590 C C . VAL A 1 82 ? -11.886 6.858 2.424 1.00 89.12 82 VAL A C 1
ATOM 592 O O . VAL A 1 82 ? -11.917 5.657 2.631 1.00 89.12 82 VAL A O 1
ATOM 595 N N . GLY A 1 83 ? -12.500 7.735 3.210 1.00 71.94 83 GLY A N 1
ATOM 596 C CA . GLY A 1 83 ? -13.395 7.349 4.303 1.00 71.94 83 GLY A CA 1
ATOM 597 C C . GLY A 1 83 ? -14.833 7.749 4.005 1.00 71.94 83 GLY A C 1
ATOM 598 O O . GLY A 1 83 ? -15.083 8.536 3.090 1.00 71.94 83 GLY A O 1
ATOM 599 N N . LEU A 1 84 ? -15.759 7.213 4.792 1.00 68.62 84 LEU A N 1
ATOM 600 C CA . LEU A 1 84 ? -17.122 7.729 4.896 1.00 68.62 84 LEU A CA 1
ATOM 601 C C . LEU A 1 84 ? -17.134 8.878 5.921 1.00 68.62 84 LEU A C 1
ATOM 603 O O . LEU A 1 84 ? -16.383 8.832 6.896 1.00 68.62 84 LEU A O 1
ATOM 607 N N . ASP A 1 85 ? -17.983 9.889 5.724 1.00 61.28 85 ASP A N 1
ATOM 608 C CA . ASP A 1 85 ? -18.257 10.918 6.742 1.00 61.28 85 ASP A CA 1
ATOM 609 C C . ASP A 1 85 ? -19.189 10.337 7.825 1.00 61.28 85 ASP A C 1
ATOM 611 O O . ASP A 1 85 ? -20.357 10.701 7.925 1.00 61.28 85 ASP A O 1
ATOM 615 N N . VAL A 1 86 ? -18.681 9.384 8.611 1.00 59.75 86 VAL A N 1
ATOM 616 C CA . VAL A 1 86 ? -19.382 8.755 9.747 1.00 59.75 86 VAL A CA 1
ATOM 617 C C . VAL A 1 86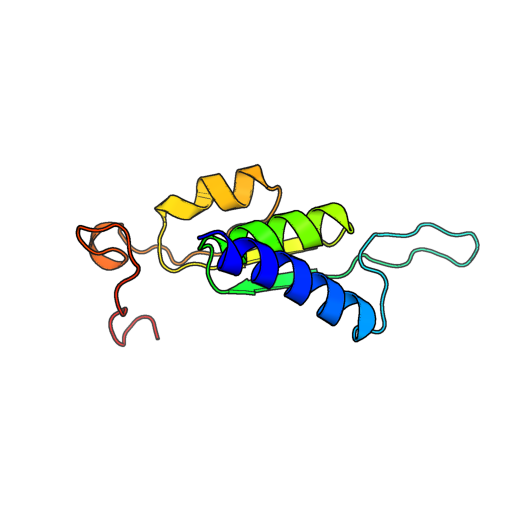 ? -18.672 9.069 11.055 1.00 59.75 86 VAL A C 1
ATOM 619 O O . VAL A 1 86 ? -17.452 9.260 11.097 1.00 59.75 86 VAL A O 1
ATOM 622 N N . SER A 1 87 ? -19.444 9.172 12.137 1.00 59.06 87 SER A N 1
ATOM 623 C CA . SER A 1 87 ? -18.907 9.569 13.435 1.00 59.06 87 SER A CA 1
ATOM 624 C C . SER A 1 87 ? -18.121 8.431 14.103 1.00 59.06 87 SER A C 1
ATOM 626 O O . SER A 1 87 ? -18.331 7.244 13.856 1.00 59.06 87 SER A O 1
ATOM 628 N N . HIS A 1 88 ? -17.185 8.796 14.982 1.00 57.25 88 HIS A N 1
ATOM 629 C CA . HIS A 1 88 ? -16.286 7.856 15.662 1.00 57.25 88 HIS A CA 1
ATOM 630 C C . HIS A 1 88 ? -17.029 6.802 16.510 1.00 57.25 88 HIS A C 1
ATOM 632 O O . HIS A 1 88 ? -16.571 5.667 16.626 1.00 57.25 88 HIS A O 1
ATOM 638 N N . GLU A 1 89 ? -18.176 7.173 17.089 1.00 60.66 89 GLU A N 1
ATOM 639 C CA . GLU A 1 89 ? -19.003 6.307 17.945 1.00 60.66 89 GLU A CA 1
ATOM 640 C C . GLU A 1 89 ? -19.762 5.233 17.147 1.00 60.66 89 GLU A C 1
ATOM 642 O O . GLU A 1 89 ? -20.042 4.149 17.669 1.00 60.66 89 GLU A O 1
ATOM 647 N N . GLU A 1 90 ? -20.049 5.517 15.874 1.00 62.88 90 GLU A N 1
ATOM 648 C CA . GLU A 1 90 ? -20.731 4.612 14.943 1.00 62.88 90 GLU A CA 1
ATOM 649 C C . GLU A 1 90 ? -19.760 3.600 14.321 1.00 62.88 90 GLU A C 1
ATOM 651 O O . GLU A 1 90 ? -20.136 2.458 14.062 1.00 62.88 90 GLU A O 1
ATOM 656 N N . ALA A 1 91 ? -18.497 3.990 14.125 1.00 60.91 91 ALA A N 1
ATOM 657 C CA . ALA A 1 91 ? -17.503 3.181 13.423 1.00 60.91 91 ALA A CA 1
ATOM 658 C C . ALA A 1 91 ? -16.664 2.249 14.322 1.00 60.91 91 ALA A C 1
ATOM 660 O O . ALA A 1 91 ? -16.115 1.263 13.821 1.00 60.91 91 ALA A O 1
ATOM 661 N N . GLU A 1 92 ? -16.534 2.536 15.625 1.00 68.81 92 GLU A N 1
ATOM 662 C CA . GLU A 1 92 ? -15.619 1.822 16.534 1.00 68.81 92 GLU A CA 1
ATOM 663 C C . GLU A 1 92 ? -16.287 1.272 17.803 1.00 68.81 92 GLU A C 1
ATOM 665 O O . GLU A 1 92 ? -17.253 1.820 18.344 1.00 68.81 92 GLU A O 1
ATOM 670 N N . ASP A 1 93 ? -15.760 0.156 18.311 1.00 72.00 93 ASP A N 1
ATOM 671 C CA . ASP A 1 93 ? -16.065 -0.367 19.643 1.00 72.00 93 ASP A CA 1
ATOM 672 C C . ASP A 1 93 ? -15.150 0.206 20.737 1.00 72.00 93 ASP A C 1
ATOM 674 O O . ASP A 1 93 ? -14.191 0.929 20.474 1.00 72.00 93 ASP A O 1
ATOM 678 N N . ALA A 1 94 ? -15.439 -0.125 22.000 1.00 69.62 94 ALA A N 1
ATOM 679 C CA . ALA A 1 94 ? -14.652 0.344 23.144 1.00 69.62 94 ALA A CA 1
ATOM 680 C C . ALA A 1 94 ? -13.183 -0.140 23.129 1.00 69.62 94 ALA A C 1
ATOM 682 O O . ALA A 1 94 ? -12.376 0.335 23.926 1.00 69.62 94 ALA A O 1
ATOM 683 N N . GLY A 1 95 ? -12.837 -1.092 22.253 1.00 70.81 95 GLY A N 1
ATOM 684 C CA . GLY A 1 95 ? -11.486 -1.604 22.043 1.00 70.81 95 GLY A CA 1
ATOM 685 C C . GLY A 1 95 ? -10.765 -1.008 20.826 1.00 70.81 95 GLY A C 1
ATOM 686 O O . GLY A 1 95 ? -9.621 -1.393 20.580 1.00 70.81 95 GLY A O 1
ATOM 687 N N . GLY A 1 96 ? -11.392 -0.095 20.072 1.00 64.06 96 GLY A N 1
ATOM 688 C CA . GLY A 1 96 ? -10.832 0.512 18.855 1.00 64.06 96 GLY A CA 1
ATOM 689 C C . GLY A 1 96 ? -10.904 -0.381 17.606 1.00 64.06 96 GLY A C 1
ATOM 690 O O . GLY A 1 96 ? -10.216 -0.129 16.604 1.00 64.06 96 GLY A O 1
ATOM 691 N N . TYR A 1 97 ? -11.703 -1.453 17.650 1.00 67.44 97 TYR A N 1
ATOM 692 C CA . TYR A 1 97 ? -11.992 -2.297 16.491 1.00 67.44 97 TYR A CA 1
ATOM 693 C C . TYR A 1 97 ? -13.223 -1.790 15.739 1.00 67.44 97 TYR A C 1
ATOM 695 O O . TYR A 1 97 ? -14.099 -1.145 16.310 1.00 67.44 97 TYR A O 1
ATOM 703 N N . ALA A 1 98 ? -13.268 -2.072 14.435 1.00 72.50 98 ALA A N 1
ATOM 704 C CA . ALA A 1 98 ? -14.360 -1.642 13.571 1.00 72.50 98 ALA A CA 1
ATOM 705 C C . ALA A 1 98 ? -15.665 -2.360 13.944 1.00 72.50 98 ALA A C 1
ATOM 707 O O . ALA A 1 98 ? -15.668 -3.582 14.116 1.00 72.50 98 ALA A O 1
ATOM 708 N N . LYS A 1 99 ? -16.763 -1.606 14.024 1.00 75.88 99 LYS A N 1
ATOM 709 C CA . LYS A 1 99 ? -18.126 -2.143 14.112 1.00 75.88 99 LYS A CA 1
ATOM 710 C C . LYS A 1 99 ? -18.745 -2.299 12.723 1.00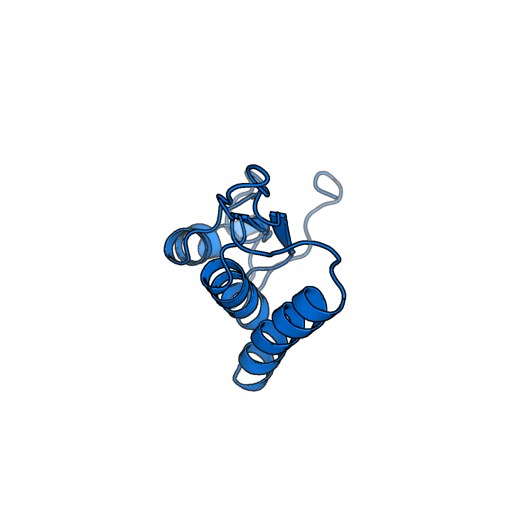 75.88 99 LYS A C 1
ATOM 712 O O . LYS A 1 99 ? -18.322 -1.657 11.762 1.00 75.88 99 LYS A O 1
ATOM 717 N N . GLU A 1 100 ? -19.748 -3.165 12.637 1.00 71.50 100 GLU A N 1
ATOM 718 C CA . GLU A 1 100 ? -20.621 -3.277 11.467 1.00 71.50 100 GLU A CA 1
ATOM 719 C C . GLU A 1 100 ? -21.467 -1.998 11.338 1.00 71.50 100 GLU A C 1
ATOM 721 O O . GLU A 1 100 ? -22.035 -1.530 12.327 1.00 71.50 100 GLU A O 1
ATOM 726 N N . LEU A 1 101 ? -21.496 -1.407 10.140 1.00 67.69 101 LEU A N 1
ATOM 727 C CA . LEU A 1 101 ? -22.263 -0.191 9.849 1.00 67.69 101 LEU A CA 1
ATOM 728 C C . LEU A 1 101 ? -23.730 -0.547 9.552 1.00 67.69 101 LEU A C 1
ATOM 730 O O . LEU A 1 101 ? -24.025 -1.651 9.099 1.00 67.69 101 LEU A O 1
ATOM 734 N N . SER A 1 102 ? -24.657 0.381 9.810 1.00 69.12 102 SER A N 1
ATOM 735 C CA . SER A 1 102 ? -26.084 0.205 9.498 1.00 69.12 102 SER A CA 1
ATOM 736 C C . SER A 1 102 ? -26.336 0.075 7.985 1.00 69.12 102 SER A C 1
ATOM 738 O O . SER A 1 102 ? -25.531 0.533 7.173 1.00 69.12 102 SER A O 1
ATOM 740 N N . GLU A 1 103 ? -27.479 -0.510 7.593 1.00 61.75 103 GLU A N 1
ATOM 741 C CA . GLU A 1 103 ? -27.824 -0.769 6.177 1.00 61.75 103 GLU A CA 1
ATOM 742 C C . GLU A 1 103 ? -27.835 0.481 5.275 1.00 61.75 103 GLU A C 1
ATOM 744 O O . GLU A 1 103 ? -27.732 0.359 4.059 1.00 61.75 103 GLU A O 1
ATOM 749 N N . GLU A 1 104 ? -27.917 1.687 5.842 1.00 55.75 104 GLU A N 1
ATOM 750 C CA . GLU A 1 104 ? -27.872 2.953 5.093 1.00 55.75 104 GLU A CA 1
ATOM 751 C C . GLU A 1 104 ? -26.472 3.267 4.519 1.00 55.75 104 GLU A C 1
ATOM 753 O O . GLU A 1 104 ? -26.327 4.119 3.642 1.00 55.75 104 GLU A O 1
ATOM 758 N N . HIS A 1 105 ? -25.442 2.546 4.976 1.00 51.22 105 HIS A N 1
ATOM 759 C CA . HIS A 1 105 ? -24.040 2.725 4.587 1.00 51.22 105 HIS A CA 1
ATOM 760 C C . HIS A 1 105 ? -23.390 1.455 3.998 1.00 51.22 105 HIS A C 1
ATOM 762 O O . HIS A 1 105 ? -22.161 1.409 3.888 1.00 51.22 105 HIS A O 1
ATOM 768 N N . HIS A 1 106 ? -24.196 0.441 3.646 1.00 48.53 106 HIS A N 1
ATOM 769 C CA . HIS A 1 106 ? -23.763 -0.774 2.934 1.00 48.53 106 HIS A CA 1
ATOM 770 C C . HIS A 1 106 ? -23.354 -0.507 1.475 1.00 48.53 106 HIS A C 1
ATOM 772 O O . HIS A 1 106 ? -23.990 0.342 0.809 1.00 48.53 106 HIS A O 1
#

Nearest PDB structures (foldseek):
  1u2g-assembly1_A  TM=9.535E-01  e=4.319E-13  Rhodospirillum rubrum
  2frd-assembly1_A  TM=9.713E-01  e=7.850E-13  Rhodospirillum rubrum
  1l7d-assembly1_A  TM=1.001E+00  e=9.150E-12  Rhodospirillum rubrum
  1ptj-assembly1_B  TM=9.750E-01  e=8.013E-12  Rhodospirillum rubrum
  4j1t-assembly2_D  TM=8.410E-01  e=5.271E-13  Thermus thermophilus HB27

Solvent-accessible surface area (backbone atoms only — not comparable to full-atom values): 6023 Å² total; per-residue (Å²): 108,73,68,36,36,53,48,15,41,50,50,43,53,52,47,60,73,73,46,96,63,56,36,34,64,43,83,51,98,93,46,75,44,72,44,32,77,44,79,40,81,41,62,50,64,26,31,49,32,24,50,45,47,39,38,73,51,38,25,49,39,35,36,29,38,79,41,67,8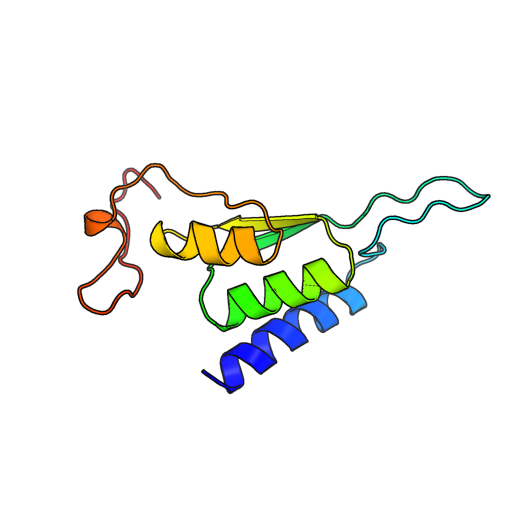3,46,40,63,61,41,40,74,56,70,27,48,64,52,67,72,102,66,58,68,78,64,19,36,47,102,83,73,45,75,48,85,72,60,83,93,74,112

Radius of gyration: 15.67 Å; Cα contacts (8 Å, |Δi|>4): 169; chains: 1; bounding box: 41×23×48 Å

Sequence (106 aa):
SSMATVAGYKAVLLAANAFHKFFPMFMTAAGTIPPARALVLGAGVAGLQAIATAKRLGAVVEAFDTRPVVKEQVESLGARFVGLDVSHEEAEDAGGYAKELSEEHH